Protein AF-A0ABD3QYG7-F1 (afdb_monomer_lite)

Organism: NCBI:txid382360

Sequence (140 aa):
MLRSAILITDDLGNFGFTELGLKIIAGDFETPEDMRDSTARLLAAIGKVGNGHMDDNVDVEMSPANYTSTWGSATERMSSSMSSIHFGHHITLSKSKGLSKSMAMKLNLHTKWGSPPERWLNVLMVMLEKKLGVALIPKL
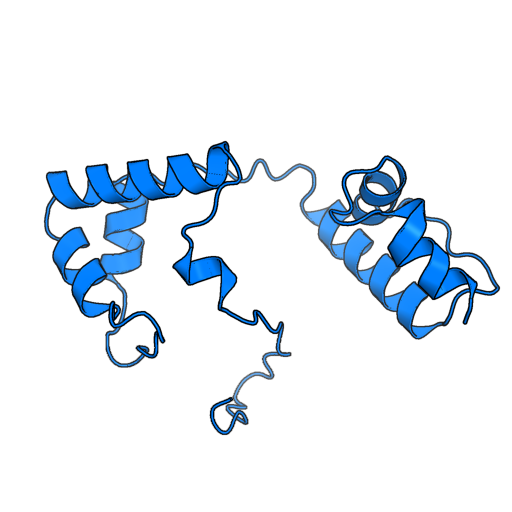
pLDDT: mean 78.7, std 14.11, range [46.66, 96.31]

Foldseek 3Di:
DVVLVCCQPPVCHDPNPHPQSVCLLCQNDDDDPPDDPVSVVVSNVNNVVSNVCVPPPPPQQQDLVNLLVVLCPDDQVPDDAPPPDGSVVSNVLSVDSVSSRVVSVVSCVCVVVVPDDPSVVPDDDDDDDDDPPDPPDPDD

Structure (mmCIF, N/CA/C/O backbone):
data_AF-A0ABD3QYG7-F1
#
_entry.id   AF-A0ABD3QYG7-F1
#
loop_
_atom_site.group_PDB
_atom_site.id
_atom_site.type_symbol
_atom_site.label_atom_id
_atom_site.label_alt_id
_atom_site.label_comp_id
_atom_site.label_asym_id
_atom_site.label_entity_id
_atom_site.label_seq_id
_atom_site.pdbx_PDB_ins_code
_atom_site.Cartn_x
_atom_site.Cartn_y
_atom_site.Cartn_z
_atom_site.occupancy
_atom_site.B_iso_or_equiv
_atom_site.auth_seq_id
_atom_site.auth_comp_id
_atom_site.auth_asym_id
_atom_site.auth_atom_id
_atom_site.pdbx_PDB_model_num
ATOM 1 N N . MET A 1 1 ? 23.999 4.324 -18.949 1.00 54.19 1 MET A N 1
ATOM 2 C CA . MET A 1 1 ? 23.743 5.132 -17.725 1.00 54.19 1 MET A CA 1
ATOM 3 C C . MET A 1 1 ? 22.661 6.185 -17.968 1.00 54.19 1 MET A C 1
ATOM 5 O O . MET A 1 1 ? 21.726 6.231 -17.185 1.00 54.19 1 MET A O 1
ATOM 9 N N . LEU A 1 2 ? 22.733 6.952 -19.067 1.00 62.47 2 LEU A N 1
ATOM 10 C CA . LEU A 1 2 ? 21.712 7.937 -19.468 1.00 62.47 2 LEU A CA 1
ATOM 11 C C . LEU A 1 2 ? 20.295 7.353 -19.617 1.00 62.47 2 LEU A C 1
ATOM 13 O O . LEU A 1 2 ? 19.364 7.910 -19.053 1.00 62.47 2 LEU A O 1
ATOM 17 N N . ARG A 1 3 ? 20.128 6.194 -20.273 1.00 68.88 3 ARG A N 1
ATOM 18 C CA . ARG A 1 3 ? 18.798 5.581 -20.455 1.00 68.88 3 ARG A CA 1
ATOM 19 C C . ARG A 1 3 ? 18.073 5.209 -19.164 1.00 68.88 3 ARG A C 1
ATOM 21 O O . ARG A 1 3 ? 16.869 5.390 -19.081 1.00 68.88 3 ARG A O 1
ATOM 28 N N . SER A 1 4 ? 18.786 4.707 -18.155 1.00 67.25 4 SER A N 1
ATOM 29 C CA . SER A 1 4 ? 18.177 4.392 -16.855 1.00 67.25 4 SER A CA 1
ATOM 30 C C . SER A 1 4 ? 17.657 5.647 -16.152 1.00 67.25 4 SER A C 1
ATOM 32 O O . SER A 1 4 ? 16.640 5.576 -15.478 1.00 67.25 4 SER A O 1
ATOM 34 N N . ALA A 1 5 ? 18.357 6.777 -16.295 1.00 66.56 5 ALA A N 1
ATOM 35 C CA . ALA A 1 5 ? 17.935 8.043 -15.709 1.00 66.56 5 ALA A CA 1
ATOM 36 C C . ALA A 1 5 ? 16.710 8.607 -16.444 1.00 66.56 5 ALA A C 1
ATOM 38 O O . ALA A 1 5 ? 15.721 8.895 -15.787 1.00 66.56 5 ALA A O 1
ATOM 39 N N . ILE A 1 6 ? 16.749 8.642 -17.782 1.00 72.75 6 ILE A N 1
ATOM 40 C CA . ILE A 1 6 ? 15.650 9.125 -18.639 1.00 72.75 6 ILE A CA 1
ATOM 41 C C . ILE A 1 6 ? 14.373 8.299 -18.430 1.00 72.75 6 ILE A C 1
ATOM 43 O O . ILE A 1 6 ? 13.302 8.865 -18.252 1.00 72.75 6 ILE A O 1
ATOM 47 N N . LEU A 1 7 ? 14.483 6.967 -18.339 1.00 74.44 7 LEU A N 1
ATOM 48 C CA . LEU A 1 7 ? 13.336 6.102 -18.046 1.00 74.44 7 LEU A CA 1
ATOM 49 C C . LEU A 1 7 ? 12.638 6.499 -16.733 1.00 74.44 7 LEU A C 1
ATOM 51 O O . LEU A 1 7 ? 11.413 6.534 -16.654 1.00 74.44 7 LEU A O 1
ATOM 55 N N . ILE A 1 8 ? 13.426 6.758 -15.685 1.00 68.88 8 ILE A N 1
ATOM 56 C CA . ILE A 1 8 ? 12.908 7.040 -14.342 1.00 68.88 8 ILE A CA 1
ATOM 57 C C . ILE A 1 8 ? 12.344 8.460 -14.256 1.00 68.88 8 ILE A C 1
ATOM 59 O O . ILE A 1 8 ? 11.312 8.655 -13.620 1.00 68.88 8 ILE A O 1
ATOM 63 N N . THR A 1 9 ? 13.009 9.447 -14.856 1.00 67.69 9 THR A N 1
ATOM 64 C CA . THR A 1 9 ? 12.610 10.855 -14.726 1.00 67.69 9 THR A CA 1
ATOM 65 C C . THR A 1 9 ? 11.546 11.267 -15.731 1.00 67.69 9 THR A C 1
ATOM 67 O O . THR A 1 9 ? 10.637 12.011 -15.364 1.00 67.69 9 THR A O 1
ATOM 70 N N . ASP A 1 10 ? 11.630 10.766 -16.963 1.00 75.12 10 ASP A N 1
AT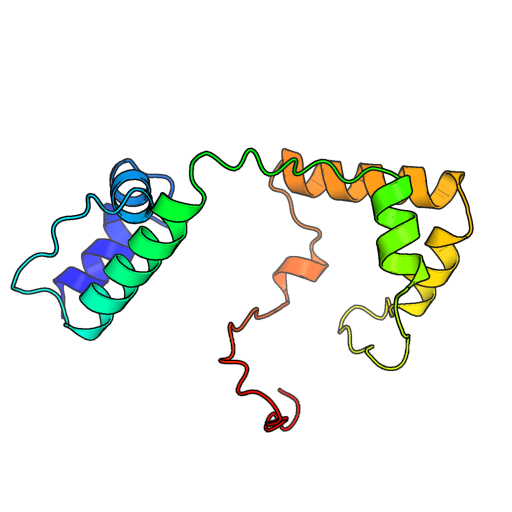OM 71 C CA . ASP A 1 10 ? 10.874 11.310 -18.091 1.00 75.12 10 ASP A CA 1
ATOM 72 C C . ASP A 1 10 ? 9.761 10.347 -18.530 1.00 75.12 10 ASP A C 1
ATOM 74 O O . ASP A 1 10 ? 8.619 10.774 -18.697 1.00 75.12 10 ASP A O 1
ATOM 78 N N . ASP A 1 11 ? 10.048 9.043 -18.638 1.00 80.88 11 ASP A N 1
ATOM 79 C CA . ASP A 1 11 ? 9.088 8.073 -19.195 1.00 80.88 11 ASP A CA 1
ATOM 80 C C . ASP A 1 11 ? 8.098 7.507 -18.153 1.00 80.88 11 ASP A C 1
ATOM 82 O O . ASP A 1 11 ? 6.918 7.275 -18.439 1.00 80.88 11 ASP A O 1
ATOM 86 N N . LEU A 1 12 ? 8.558 7.262 -16.922 1.00 83.81 12 LEU A N 1
ATOM 87 C CA . LEU A 1 12 ? 7.702 6.851 -15.799 1.00 83.81 12 LEU A CA 1
ATOM 88 C C . LEU A 1 12 ? 7.031 8.047 -15.112 1.00 83.81 12 LEU A C 1
ATOM 90 O O . LEU A 1 12 ? 5.950 7.913 -14.531 1.00 83.81 12 LEU A O 1
ATOM 94 N N . GLY A 1 13 ? 7.673 9.213 -15.163 1.00 78.00 13 GLY A N 1
ATOM 95 C CA . GLY A 1 13 ? 7.279 10.381 -14.389 1.00 78.00 13 GLY A CA 1
ATOM 96 C C . GLY A 1 13 ? 7.311 10.138 -12.874 1.00 78.00 13 GLY A C 1
ATOM 97 O O . GLY A 1 13 ? 7.705 9.087 -12.371 1.00 78.00 13 GLY A O 1
ATOM 98 N N . ASN A 1 14 ? 6.853 11.131 -12.113 1.00 72.06 14 ASN A N 1
ATOM 99 C CA . ASN A 1 14 ? 7.061 11.171 -10.661 1.00 72.06 14 ASN A CA 1
ATOM 100 C C . ASN A 1 14 ? 6.310 10.076 -9.872 1.00 72.06 14 ASN A C 1
ATOM 102 O O . ASN A 1 14 ? 6.700 9.743 -8.756 1.00 72.06 14 ASN A O 1
ATOM 106 N N . PHE A 1 15 ? 5.223 9.536 -10.433 1.00 74.25 15 PHE A N 1
ATOM 107 C CA . PHE A 1 15 ? 4.365 8.544 -9.771 1.00 74.25 15 PHE A CA 1
ATOM 108 C C . PHE A 1 15 ? 4.300 7.194 -10.497 1.00 74.25 15 PHE A C 1
ATOM 110 O O . PHE A 1 15 ? 3.666 6.274 -9.988 1.00 74.25 15 PHE A O 1
ATOM 117 N N . GLY A 1 16 ? 4.911 7.053 -11.680 1.00 80.25 16 GLY A N 1
ATOM 118 C CA . GLY A 1 16 ? 4.865 5.802 -12.447 1.00 80.25 16 GLY A CA 1
ATOM 119 C C . GLY A 1 16 ? 3.495 5.454 -13.047 1.00 80.25 16 GLY A C 1
ATOM 120 O O . GLY A 1 16 ? 3.347 4.374 -13.613 1.00 80.25 16 GLY A O 1
ATOM 121 N N . PHE A 1 17 ? 2.490 6.334 -12.943 1.00 82.56 17 PHE A N 1
ATOM 122 C CA . PHE A 1 17 ? 1.151 6.137 -13.516 1.00 82.56 17 PHE A CA 1
ATOM 123 C C . PHE A 1 17 ? 1.125 6.451 -15.019 1.00 82.56 17 PHE A C 1
ATOM 125 O O . PHE A 1 17 ? 0.442 7.368 -15.470 1.00 82.56 17 PHE A O 1
ATOM 132 N N . THR A 1 18 ? 1.900 5.697 -15.794 1.00 88.50 18 THR A N 1
ATOM 133 C CA . THR A 1 18 ? 1.986 5.816 -17.254 1.00 88.50 18 THR A CA 1
ATOM 134 C C . THR A 1 18 ? 1.690 4.473 -17.915 1.00 88.50 18 THR A C 1
ATOM 136 O O . THR A 1 18 ? 1.740 3.425 -17.267 1.00 88.50 18 THR A O 1
ATOM 139 N N . GLU A 1 19 ? 1.409 4.474 -19.222 1.00 88.88 19 GLU A N 1
ATOM 140 C CA . GLU A 1 19 ? 1.282 3.225 -19.993 1.00 88.88 19 GLU A CA 1
ATOM 141 C C . GLU A 1 19 ? 2.524 2.340 -19.842 1.00 88.88 19 GLU A C 1
ATOM 143 O O . GLU A 1 19 ? 2.428 1.115 -19.787 1.00 88.88 19 GLU A O 1
ATOM 148 N N . LEU A 1 20 ? 3.697 2.964 -19.723 1.00 89.69 20 LEU A N 1
ATOM 149 C CA . LEU A 1 20 ? 4.944 2.260 -19.490 1.00 89.69 20 LEU A CA 1
ATOM 150 C C . LEU A 1 20 ? 4.986 1.592 -18.114 1.00 89.69 20 LEU A C 1
ATOM 152 O O . LEU A 1 20 ? 5.383 0.433 -18.013 1.00 89.69 20 LEU A O 1
ATOM 156 N N . GLY A 1 21 ? 4.542 2.297 -17.070 1.00 89.75 21 GLY A N 1
ATOM 157 C CA . GLY A 1 21 ? 4.407 1.733 -15.728 1.00 89.75 21 GLY A CA 1
ATOM 158 C C . GLY A 1 21 ? 3.481 0.518 -15.706 1.00 89.75 21 GLY A C 1
ATOM 159 O O . GLY A 1 21 ? 3.836 -0.510 -15.132 1.00 89.75 21 GLY A O 1
ATOM 160 N N . LEU A 1 22 ? 2.346 0.585 -16.410 1.00 88.38 22 LEU A N 1
ATOM 161 C CA . LEU A 1 22 ? 1.428 -0.550 -16.545 1.00 88.38 22 LEU A CA 1
ATOM 162 C C . LEU A 1 22 ? 2.089 -1.748 -17.241 1.00 88.38 22 LEU A C 1
ATOM 164 O O . LEU A 1 22 ? 1.987 -2.863 -16.735 1.00 88.38 22 LEU A O 1
ATOM 168 N N . LYS A 1 23 ? 2.835 -1.526 -18.334 1.00 91.19 23 LYS A N 1
ATOM 169 C CA . LYS A 1 23 ? 3.601 -2.589 -19.013 1.00 91.19 23 LYS A CA 1
ATOM 170 C C . LYS A 1 23 ? 4.653 -3.222 -18.107 1.00 91.19 23 LYS A C 1
ATOM 172 O O . LYS A 1 23 ? 4.821 -4.437 -18.120 1.00 91.19 23 LYS A O 1
ATOM 177 N N . ILE A 1 24 ? 5.350 -2.417 -17.303 1.00 91.62 24 ILE A N 1
ATOM 178 C CA . ILE A 1 24 ? 6.341 -2.923 -16.346 1.00 91.62 24 ILE A CA 1
ATOM 179 C C . ILE A 1 24 ? 5.672 -3.831 -15.314 1.00 91.62 24 ILE A C 1
ATOM 181 O O . ILE A 1 24 ? 6.173 -4.927 -15.082 1.00 91.62 24 ILE A O 1
ATOM 185 N N . ILE A 1 25 ? 4.547 -3.418 -14.719 1.00 89.81 25 ILE A N 1
ATOM 186 C CA . ILE A 1 25 ? 3.849 -4.228 -13.705 1.00 89.81 25 ILE A CA 1
ATOM 187 C C . ILE A 1 25 ? 3.245 -5.495 -14.333 1.00 89.81 25 ILE A C 1
ATOM 189 O O . ILE A 1 25 ? 3.271 -6.546 -13.699 1.00 89.81 25 ILE A O 1
ATOM 193 N N . ALA A 1 26 ? 2.759 -5.425 -15.577 1.00 89.06 26 ALA A N 1
ATOM 194 C CA . ALA A 1 26 ? 2.260 -6.589 -16.317 1.00 89.06 26 ALA A CA 1
ATOM 195 C C . ALA A 1 26 ? 3.375 -7.588 -16.690 1.00 89.06 26 ALA A C 1
ATOM 197 O O . ALA A 1 26 ? 3.103 -8.752 -16.967 1.00 89.06 26 ALA A O 1
ATOM 198 N N . GLY A 1 27 ? 4.641 -7.155 -16.654 1.00 90.12 27 GLY A N 1
ATOM 199 C CA . GLY A 1 27 ? 5.786 -7.962 -17.077 1.00 90.12 27 GLY A CA 1
ATOM 200 C C . GLY A 1 27 ? 6.066 -7.914 -18.582 1.00 90.12 27 GLY A C 1
ATOM 201 O O . GLY A 1 27 ? 6.939 -8.639 -19.048 1.00 90.12 27 GLY A O 1
ATOM 202 N N . ASP A 1 28 ? 5.399 -7.021 -19.315 1.00 91.38 28 ASP A N 1
ATOM 203 C CA . ASP A 1 28 ? 5.500 -6.858 -20.774 1.00 91.38 28 ASP A CA 1
ATOM 204 C C . ASP A 1 28 ? 6.531 -5.793 -21.190 1.00 91.38 28 ASP A C 1
ATOM 206 O O . ASP A 1 28 ? 6.570 -5.338 -22.336 1.00 91.38 28 ASP A O 1
ATOM 210 N N . PHE A 1 29 ? 7.353 -5.320 -20.252 1.00 89.62 29 PHE A N 1
ATOM 211 C CA . PHE A 1 29 ? 8.372 -4.318 -20.543 1.00 89.62 29 PHE A CA 1
ATOM 212 C C . PHE A 1 29 ? 9.610 -4.942 -21.196 1.00 89.62 29 PHE A C 1
ATOM 214 O O . PHE A 1 29 ? 10.381 -5.665 -20.559 1.00 89.62 29 PHE A O 1
ATOM 221 N N . GLU A 1 30 ? 9.848 -4.588 -22.456 1.00 88.06 30 GLU A N 1
ATOM 222 C CA . GLU A 1 30 ? 11.063 -4.960 -23.173 1.00 88.06 30 GLU A CA 1
ATOM 223 C C . GLU A 1 30 ? 12.240 -4.094 -22.717 1.00 88.06 30 GLU A C 1
ATOM 225 O O . GLU A 1 30 ? 12.277 -2.880 -22.924 1.00 88.06 30 GLU A O 1
ATOM 230 N N . THR A 1 31 ? 13.222 -4.732 -22.082 1.00 83.81 31 THR A N 1
ATOM 231 C CA . THR A 1 31 ? 14.423 -4.049 -21.598 1.00 83.81 31 THR A CA 1
ATOM 232 C C . THR A 1 31 ? 15.355 -3.713 -22.772 1.00 83.81 31 THR A C 1
ATOM 234 O O . THR A 1 31 ? 15.825 -4.634 -23.440 1.00 83.81 31 THR A O 1
ATOM 237 N N . PRO A 1 32 ? 15.700 -2.432 -22.999 1.00 85.44 32 PRO A N 1
ATOM 238 C CA . PRO A 1 32 ? 16.696 -2.039 -23.995 1.00 85.44 32 PRO A CA 1
ATOM 239 C C . PRO A 1 32 ? 18.092 -2.603 -23.687 1.00 85.44 32 PRO A C 1
ATOM 241 O O . PRO A 1 32 ? 18.508 -2.620 -22.528 1.00 85.44 32 PRO A O 1
ATOM 244 N N . GLU A 1 33 ? 18.854 -2.982 -24.717 1.00 82.38 33 GLU A N 1
ATOM 245 C CA . GLU A 1 33 ? 20.207 -3.559 -24.570 1.00 82.38 33 GLU A CA 1
ATOM 246 C C . GLU A 1 33 ? 21.207 -2.631 -23.856 1.00 82.38 33 GLU A C 1
ATOM 248 O O . GLU A 1 33 ? 22.133 -3.090 -23.190 1.00 82.38 33 GLU A O 1
ATOM 253 N N . ASP A 1 34 ? 21.022 -1.314 -23.964 1.00 84.31 34 ASP A N 1
ATOM 254 C CA . ASP A 1 34 ? 21.874 -0.288 -23.354 1.00 84.31 34 ASP A CA 1
ATOM 255 C C . ASP A 1 34 ? 21.449 0.095 -21.920 1.00 84.31 34 ASP A C 1
ATOM 257 O O . ASP A 1 34 ? 22.041 0.988 -21.288 1.00 84.31 34 ASP A O 1
ATOM 261 N N . MET A 1 35 ? 20.430 -0.579 -21.375 1.00 84.62 35 MET A N 1
ATOM 262 C CA . MET A 1 35 ? 20.003 -0.418 -19.992 1.00 84.62 35 MET A CA 1
ATOM 263 C C . MET A 1 35 ? 20.996 -1.073 -19.029 1.00 84.62 35 MET A C 1
ATOM 265 O O . MET A 1 35 ? 21.534 -2.153 -19.259 1.00 84.62 35 MET A O 1
ATOM 269 N N . ARG A 1 36 ? 21.228 -0.428 -17.882 1.00 86.94 36 ARG A N 1
ATOM 270 C CA . ARG A 1 36 ? 22.072 -1.008 -16.835 1.00 86.94 36 ARG A CA 1
ATOM 271 C C . ARG A 1 36 ? 21.443 -2.304 -16.309 1.00 86.94 36 ARG A C 1
ATOM 273 O O . ARG A 1 36 ? 20.287 -2.284 -15.893 1.00 86.94 36 ARG A 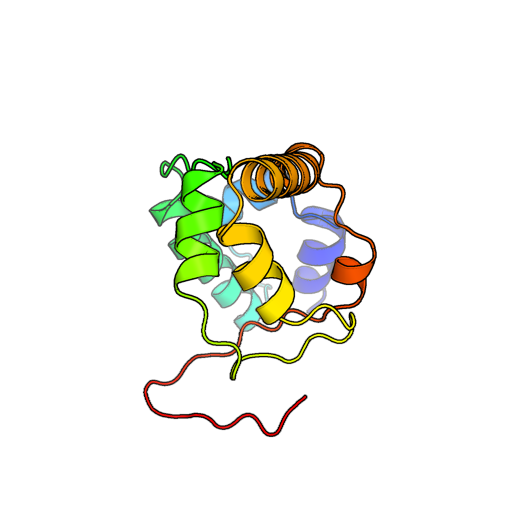O 1
ATOM 280 N N . ASP A 1 37 ? 22.236 -3.371 -16.218 1.00 86.62 37 ASP A N 1
ATOM 281 C CA . ASP A 1 37 ? 21.807 -4.698 -15.735 1.00 86.62 37 ASP A CA 1
ATOM 282 C C . ASP A 1 37 ? 21.053 -4.642 -14.391 1.00 86.62 37 ASP A C 1
ATOM 284 O O . ASP A 1 37 ? 20.003 -5.259 -14.237 1.00 86.62 37 ASP A O 1
ATOM 288 N N . SER A 1 38 ? 21.502 -3.818 -13.439 1.00 84.50 38 SER A N 1
ATOM 289 C CA . SER A 1 38 ? 20.804 -3.645 -12.156 1.00 84.50 38 SER A CA 1
ATOM 290 C C . SER A 1 38 ? 19.390 -3.070 -12.303 1.00 84.50 38 SER A C 1
ATOM 292 O O . SER A 1 38 ? 18.488 -3.461 -11.569 1.00 84.50 38 SER A O 1
ATOM 294 N N . THR A 1 39 ? 19.191 -2.136 -13.238 1.00 86.31 39 THR A N 1
ATOM 295 C CA . THR A 1 39 ? 17.879 -1.538 -13.521 1.00 86.31 39 THR A CA 1
ATOM 296 C C . THR A 1 39 ? 16.990 -2.547 -14.236 1.00 86.31 39 THR A C 1
ATOM 298 O O . THR A 1 39 ? 15.855 -2.741 -13.821 1.00 86.31 39 THR A O 1
ATOM 301 N N . ALA A 1 40 ? 17.528 -3.250 -15.235 1.00 88.25 40 ALA A N 1
ATOM 302 C CA . ALA A 1 40 ? 16.822 -4.314 -15.945 1.00 88.25 40 ALA A CA 1
ATOM 303 C C . ALA A 1 40 ? 16.289 -5.390 -14.984 1.00 88.25 40 ALA A C 1
ATOM 305 O O . ALA A 1 40 ? 15.104 -5.718 -14.996 1.00 88.25 40 ALA A O 1
ATOM 306 N N . ARG A 1 41 ? 17.146 -5.881 -14.078 1.00 88.75 41 ARG A N 1
ATOM 307 C CA . ARG A 1 41 ? 16.765 -6.870 -13.057 1.00 88.75 41 ARG A CA 1
ATOM 308 C C . ARG A 1 41 ? 15.679 -6.359 -12.118 1.00 88.75 41 ARG A C 1
ATOM 310 O O . ARG A 1 41 ? 14.788 -7.125 -11.761 1.00 88.75 41 ARG A O 1
ATOM 317 N N . LEU A 1 42 ? 15.749 -5.088 -11.718 1.00 88.88 42 LEU A N 1
ATOM 318 C CA . LEU A 1 42 ? 14.732 -4.473 -10.868 1.00 88.88 42 LEU A CA 1
ATOM 319 C C . LEU A 1 42 ? 13.372 -4.422 -11.578 1.00 88.88 42 LEU A C 1
ATOM 321 O O . LEU A 1 42 ? 12.380 -4.848 -10.997 1.00 88.88 42 LEU A O 1
ATOM 325 N N . LEU A 1 43 ? 13.329 -3.957 -12.829 1.00 90.19 43 LEU A N 1
ATOM 326 C CA . LEU A 1 43 ? 12.088 -3.867 -13.609 1.00 90.19 43 LEU A CA 1
ATOM 327 C C . LEU A 1 43 ? 11.475 -5.251 -13.860 1.00 90.19 43 LEU A C 1
ATOM 329 O O . LEU A 1 43 ? 10.277 -5.434 -13.662 1.00 90.19 43 LEU A O 1
ATOM 333 N N . ALA A 1 44 ? 12.300 -6.248 -14.189 1.00 89.69 44 ALA A N 1
ATOM 334 C CA . ALA A 1 44 ? 11.847 -7.629 -14.343 1.00 89.69 44 ALA A CA 1
ATOM 335 C C . ALA A 1 44 ? 11.298 -8.217 -13.029 1.00 89.69 44 ALA A C 1
ATOM 337 O O . ALA A 1 44 ? 10.302 -8.940 -13.035 1.00 89.69 44 ALA A O 1
ATOM 338 N N . ALA A 1 45 ? 11.917 -7.900 -11.886 1.00 88.31 45 ALA A N 1
ATOM 339 C CA . ALA A 1 45 ? 11.417 -8.320 -10.579 1.00 88.31 45 ALA A CA 1
ATOM 340 C C . ALA A 1 45 ? 10.070 -7.663 -10.239 1.00 88.31 45 ALA A C 1
ATOM 342 O O . ALA A 1 45 ? 9.185 -8.348 -9.728 1.00 88.31 45 ALA A O 1
ATOM 343 N N . ILE A 1 46 ? 9.899 -6.374 -10.561 1.00 89.88 46 ILE A N 1
ATOM 344 C CA . ILE A 1 46 ? 8.618 -5.667 -10.413 1.00 89.88 46 ILE A CA 1
ATOM 345 C C . ILE A 1 46 ? 7.541 -6.364 -11.248 1.00 89.88 46 ILE A C 1
ATOM 347 O O . ILE A 1 46 ? 6.503 -6.713 -10.695 1.00 89.88 46 ILE A O 1
ATOM 351 N N . GLY A 1 47 ? 7.805 -6.642 -12.528 1.00 90.94 47 GLY A N 1
ATOM 352 C CA . GLY A 1 47 ? 6.849 -7.331 -13.401 1.00 90.94 47 GLY A CA 1
ATOM 353 C C . GLY A 1 47 ? 6.508 -8.746 -12.940 1.00 90.94 47 GLY A C 1
ATOM 354 O O . GLY A 1 47 ? 5.349 -9.146 -12.959 1.00 90.94 47 GLY A O 1
ATOM 355 N N . LYS A 1 48 ? 7.490 -9.496 -12.424 1.00 88.12 48 LYS A N 1
ATOM 356 C CA . LYS A 1 48 ? 7.253 -10.834 -11.862 1.00 88.12 48 LYS A CA 1
ATOM 357 C C . LYS A 1 48 ? 6.295 -10.808 -10.667 1.00 88.12 48 LYS A C 1
ATOM 359 O O . LYS A 1 48 ? 5.482 -11.717 -10.531 1.00 88.12 48 LYS A O 1
ATOM 364 N N . VAL A 1 49 ? 6.418 -9.811 -9.788 1.00 84.94 49 VAL A N 1
ATOM 365 C CA . VAL A 1 49 ? 5.514 -9.648 -8.637 1.00 84.94 49 VAL A CA 1
ATOM 366 C C . VAL A 1 49 ? 4.160 -9.113 -9.100 1.00 84.94 49 VAL A C 1
ATOM 368 O O . VAL A 1 49 ? 3.133 -9.651 -8.708 1.00 84.94 49 VAL A O 1
ATOM 371 N N . GLY A 1 50 ? 4.156 -8.091 -9.957 1.00 83.44 50 GLY A N 1
ATOM 372 C CA . GLY A 1 50 ? 2.947 -7.441 -10.456 1.00 83.44 50 GLY A CA 1
ATOM 373 C C . GLY A 1 50 ? 2.013 -8.394 -11.195 1.00 83.44 50 GLY A C 1
ATOM 374 O O . GLY A 1 50 ? 0.845 -8.499 -10.834 1.00 83.44 50 GLY A O 1
ATOM 375 N N . ASN A 1 51 ? 2.535 -9.162 -12.152 1.00 80.44 51 ASN A N 1
ATOM 376 C CA . ASN A 1 51 ? 1.755 -10.133 -12.923 1.00 80.44 51 ASN A CA 1
ATOM 377 C C . ASN A 1 51 ? 1.126 -11.232 -12.040 1.00 80.44 51 ASN A C 1
ATOM 379 O O . ASN A 1 51 ? 0.058 -11.748 -12.344 1.00 80.44 51 ASN A O 1
ATOM 383 N N . GLY A 1 52 ? 1.748 -11.565 -10.902 1.00 71.69 52 GLY A N 1
ATOM 384 C CA . GLY A 1 52 ? 1.199 -12.533 -9.946 1.00 71.69 52 GLY A CA 1
ATOM 385 C C . GLY A 1 52 ? 0.027 -12.017 -9.103 1.00 71.69 52 GLY A C 1
ATOM 386 O O . GLY A 1 52 ? -0.636 -12.825 -8.463 1.00 71.69 52 GLY A O 1
ATOM 387 N N . HIS A 1 53 ? -0.213 -10.702 -9.093 1.00 69.31 53 HIS A N 1
ATOM 388 C CA . HIS A 1 53 ? -1.169 -10.032 -8.203 1.00 69.31 53 HIS A CA 1
ATOM 389 C C . HIS A 1 53 ? -2.087 -9.031 -8.926 1.00 69.31 53 HIS A C 1
ATOM 391 O O . HIS A 1 53 ? -2.852 -8.324 -8.278 1.00 69.31 53 HIS A O 1
ATOM 397 N N . MET A 1 54 ? -2.024 -8.946 -10.260 1.00 62.00 54 MET A N 1
ATOM 398 C CA . MET A 1 54 ? -2.813 -7.995 -11.058 1.00 62.00 54 MET A CA 1
ATOM 399 C C . MET A 1 54 ? -4.330 -8.222 -10.956 1.00 62.00 54 MET A C 1
ATOM 401 O O . MET A 1 54 ? -5.084 -7.254 -10.991 1.00 62.00 54 MET A O 1
ATOM 405 N N . ASP A 1 55 ? -4.764 -9.473 -10.776 1.00 60.75 55 ASP A N 1
ATOM 406 C CA . ASP A 1 55 ? -6.178 -9.848 -10.604 1.00 60.75 55 ASP A CA 1
ATOM 407 C C . ASP A 1 55 ? -6.623 -9.920 -9.135 1.00 60.75 55 ASP A C 1
ATOM 409 O O . ASP A 1 55 ? -7.816 -10.087 -8.846 1.00 60.75 55 ASP A O 1
ATOM 413 N N . ASP A 1 56 ? -5.693 -9.769 -8.188 1.00 62.59 56 ASP A N 1
ATOM 414 C CA . ASP A 1 56 ? -6.047 -9.676 -6.782 1.00 62.59 56 ASP A CA 1
ATOM 415 C C . ASP A 1 56 ? -6.702 -8.309 -6.580 1.00 62.59 56 ASP A C 1
ATOM 417 O O . ASP A 1 56 ? -6.034 -7.293 -6.385 1.00 62.59 56 ASP A O 1
ATOM 421 N N . ASN A 1 57 ? -8.035 -8.269 -6.633 1.00 56.66 57 ASN A N 1
ATOM 422 C CA . ASN A 1 57 ? -8.806 -7.145 -6.118 1.00 56.66 57 ASN A CA 1
ATOM 423 C C . ASN A 1 57 ? -8.503 -7.028 -4.620 1.00 56.66 57 ASN A C 1
ATOM 425 O O . ASN A 1 57 ? -9.203 -7.589 -3.775 1.00 56.66 57 ASN A O 1
ATOM 429 N N . VAL A 1 58 ? -7.418 -6.332 -4.288 1.00 63.66 58 VAL A N 1
ATOM 430 C CA . VAL A 1 58 ? -7.093 -5.984 -2.916 1.00 63.66 58 VAL A CA 1
ATOM 431 C C . VAL A 1 58 ? -8.154 -4.987 -2.495 1.00 63.66 58 VAL A C 1
ATOM 433 O O . VAL A 1 58 ? -8.134 -3.829 -2.909 1.00 63.66 58 VAL A O 1
ATOM 436 N N . ASP A 1 59 ? -9.108 -5.450 -1.693 1.00 63.28 59 ASP A N 1
ATOM 437 C CA . ASP A 1 59 ? -10.048 -4.552 -1.044 1.00 63.28 59 ASP A CA 1
ATOM 438 C C . ASP A 1 59 ? -9.257 -3.638 -0.105 1.00 63.28 59 ASP A C 1
ATOM 440 O O . ASP A 1 59 ? -8.770 -4.042 0.954 1.00 63.28 59 ASP A O 1
ATOM 444 N N . VAL A 1 60 ? -9.073 -2.396 -0.546 1.00 71.56 60 VAL A N 1
ATOM 445 C CA . VAL A 1 60 ? -8.321 -1.382 0.192 1.00 71.56 60 VAL A CA 1
ATOM 446 C C . VAL A 1 60 ? -9.200 -0.718 1.264 1.00 71.56 60 VAL A C 1
ATOM 448 O O . VAL A 1 60 ? -8.766 0.224 1.933 1.00 71.56 60 VAL A O 1
ATOM 451 N N . GLU A 1 61 ? -10.444 -1.177 1.455 1.00 88.25 61 GLU A N 1
ATOM 452 C CA . GLU A 1 61 ? -11.334 -0.630 2.468 1.00 88.25 61 GLU A CA 1
ATOM 453 C C . GLU A 1 61 ? -11.048 -1.201 3.866 1.00 88.25 61 GLU A C 1
ATOM 455 O O . GLU A 1 61 ? -11.307 -2.352 4.221 1.00 88.25 61 GLU A O 1
ATOM 460 N N . MET A 1 62 ? -10.551 -0.330 4.738 1.00 90.31 62 MET A N 1
ATOM 461 C CA . MET A 1 62 ? -10.427 -0.599 6.160 1.00 90.31 62 MET A CA 1
ATOM 462 C C . MET A 1 62 ? -11.818 -0.623 6.799 1.00 90.31 62 MET A C 1
ATOM 464 O O . MET A 1 62 ? -12.440 0.422 7.008 1.00 90.31 62 MET A O 1
ATOM 468 N N . SER A 1 63 ? -12.300 -1.807 7.173 1.00 93.75 63 SER A N 1
ATOM 469 C CA . SER A 1 63 ? -13.494 -1.930 8.008 1.00 93.75 63 SER A CA 1
ATOM 470 C C . SER A 1 63 ? -13.173 -1.641 9.488 1.00 93.75 63 SER A C 1
ATOM 472 O O . SER A 1 63 ? -12.029 -1.804 9.930 1.00 93.75 63 SER A O 1
ATOM 474 N N . PRO A 1 64 ? -14.166 -1.264 10.317 1.00 94.00 64 PRO A N 1
ATOM 475 C CA . PRO A 1 64 ? -13.962 -1.143 11.761 1.00 94.00 64 PRO A CA 1
ATOM 476 C C . PRO A 1 64 ? -13.493 -2.458 12.402 1.00 94.00 64 PRO A C 1
ATOM 478 O O . PRO A 1 64 ? -12.696 -2.427 13.334 1.00 94.00 64 PRO A O 1
ATOM 481 N N . ALA A 1 65 ? -13.950 -3.606 11.887 1.00 93.75 65 ALA A N 1
ATOM 482 C CA . ALA A 1 65 ? -13.522 -4.921 12.358 1.00 93.75 65 ALA A CA 1
ATOM 483 C C . ALA A 1 65 ? -12.048 -5.189 12.015 1.00 93.75 65 ALA A C 1
ATOM 485 O O . ALA A 1 65 ? -11.303 -5.648 12.880 1.00 93.75 65 ALA A O 1
ATOM 486 N N . ASN A 1 66 ? -11.607 -4.817 10.806 1.00 90.81 66 ASN A N 1
ATOM 487 C CA . ASN A 1 66 ? -10.205 -4.909 10.390 1.00 90.81 66 ASN A CA 1
ATOM 488 C C . ASN A 1 66 ? -9.327 -4.039 11.292 1.00 90.81 66 ASN A C 1
ATOM 490 O O . ASN A 1 66 ? -8.297 -4.502 11.784 1.00 90.81 66 ASN A O 1
ATOM 494 N N . TYR A 1 67 ? -9.768 -2.810 11.581 1.00 93.19 67 TYR A N 1
ATOM 495 C CA . TYR A 1 67 ? -9.068 -1.915 12.498 1.00 93.19 67 TYR A CA 1
ATOM 496 C C . TYR A 1 67 ? -8.956 -2.525 13.902 1.00 93.19 67 TYR A C 1
ATOM 498 O O . TYR A 1 67 ? -7.862 -2.577 14.467 1.00 93.19 67 TYR A O 1
ATOM 506 N N . THR A 1 68 ? -10.068 -3.017 14.460 1.00 95.00 68 THR A N 1
ATOM 507 C CA . THR A 1 68 ? -10.082 -3.620 15.797 1.00 95.00 68 THR A CA 1
ATOM 508 C C . THR A 1 68 ? -9.213 -4.869 15.869 1.00 95.00 68 THR A C 1
ATOM 510 O O . THR A 1 68 ? -8.439 -4.996 16.810 1.00 95.00 68 THR A O 1
ATOM 513 N N . SER A 1 69 ? -9.299 -5.763 14.882 1.00 93.06 69 SER A N 1
ATOM 514 C CA . SER A 1 69 ? -8.487 -6.980 14.830 1.00 93.06 69 SER A CA 1
ATOM 515 C C . SER A 1 69 ? -6.999 -6.645 14.760 1.00 93.06 69 SER A C 1
ATOM 517 O O . SER A 1 69 ? -6.219 -7.131 15.572 1.00 93.06 69 SER A O 1
ATOM 519 N N . THR A 1 70 ? -6.616 -5.755 13.841 1.00 89.00 70 THR A N 1
ATOM 520 C CA . THR A 1 70 ? -5.214 -5.383 13.597 1.00 89.00 70 THR A CA 1
ATOM 521 C C . THR A 1 70 ? -4.573 -4.744 14.824 1.00 89.00 70 THR A C 1
ATOM 523 O O . THR A 1 70 ? -3.503 -5.154 15.272 1.00 89.00 70 THR A O 1
ATOM 526 N N . TRP A 1 71 ? -5.232 -3.732 15.393 1.00 91.50 71 TRP A N 1
ATOM 527 C CA . TRP A 1 71 ? -4.685 -2.992 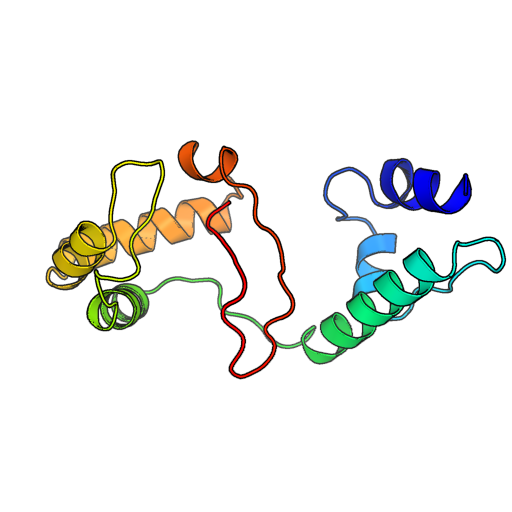16.528 1.00 91.50 71 TRP A CA 1
ATOM 528 C C . TRP A 1 71 ? -4.960 -3.663 17.871 1.00 91.50 71 TRP A C 1
ATOM 530 O O . TRP A 1 71 ? -4.258 -3.384 18.832 1.00 91.50 71 TRP A O 1
ATOM 540 N N . GLY A 1 72 ? -5.946 -4.556 17.964 1.00 88.50 72 GLY A N 1
ATOM 541 C CA . GLY A 1 72 ? -6.197 -5.371 19.152 1.00 88.50 72 GLY A CA 1
ATOM 542 C C . GLY A 1 72 ? -5.118 -6.429 19.391 1.00 88.50 72 GLY A C 1
ATOM 543 O O . GLY A 1 72 ? -4.817 -6.728 20.542 1.00 88.50 72 GLY A O 1
ATOM 544 N N . SER A 1 73 ? -4.497 -6.950 18.327 1.00 87.38 73 SER A N 1
ATOM 545 C CA . SER A 1 73 ? -3.389 -7.912 18.416 1.00 87.38 73 SER A CA 1
ATOM 546 C C . SER A 1 73 ? -1.997 -7.269 18.465 1.00 87.38 73 SER A C 1
ATOM 548 O O . SER A 1 73 ? -0.995 -7.981 18.496 1.00 87.38 73 SER A O 1
ATOM 550 N N . ALA A 1 74 ? -1.899 -5.938 18.416 1.00 85.12 74 ALA A N 1
ATOM 551 C CA . ALA A 1 74 ? -0.616 -5.247 18.349 1.00 85.12 74 ALA A CA 1
ATOM 552 C C . ALA A 1 74 ? 0.109 -5.243 19.708 1.00 85.12 74 ALA A C 1
ATOM 554 O O . ALA A 1 74 ? -0.479 -4.943 20.746 1.00 85.12 74 ALA A O 1
ATOM 555 N N . THR A 1 75 ? 1.420 -5.504 19.697 1.00 78.94 75 THR A N 1
ATOM 556 C CA . THR A 1 75 ? 2.268 -5.453 20.899 1.00 78.94 75 THR A CA 1
ATOM 557 C C . THR A 1 75 ? 2.951 -4.092 21.018 1.00 78.94 75 THR A C 1
ATOM 559 O O . THR A 1 75 ? 3.734 -3.703 20.152 1.00 78.94 75 THR A O 1
ATOM 562 N N . GLU A 1 76 ? 2.721 -3.383 22.124 1.00 73.12 76 GLU A N 1
ATOM 563 C CA . GLU A 1 76 ? 3.226 -2.016 22.339 1.00 73.12 76 GLU A CA 1
ATOM 564 C C . GLU A 1 76 ? 4.761 -1.900 22.333 1.00 73.12 76 GLU A C 1
ATOM 566 O O . GLU A 1 76 ? 5.304 -0.879 21.909 1.00 73.12 76 GLU A O 1
ATOM 571 N N . ARG A 1 77 ? 5.476 -2.971 22.707 1.00 67.81 77 ARG A N 1
ATOM 572 C CA . ARG A 1 77 ? 6.951 -3.034 22.675 1.00 67.81 77 ARG A CA 1
ATOM 573 C C . ARG A 1 77 ? 7.544 -2.722 21.289 1.00 67.81 77 ARG A C 1
ATOM 575 O O . ARG A 1 77 ? 8.709 -2.349 21.209 1.00 67.81 77 ARG A O 1
ATOM 582 N N . MET A 1 78 ? 6.761 -2.840 20.214 1.00 57.22 78 MET A N 1
ATOM 583 C CA . MET A 1 78 ? 7.166 -2.521 18.837 1.00 57.22 78 MET A CA 1
ATOM 584 C C . MET A 1 78 ? 6.983 -1.037 18.463 1.00 57.22 78 MET A C 1
ATOM 586 O O . MET A 1 78 ? 6.859 -0.703 17.288 1.00 57.22 78 MET A O 1
ATOM 590 N N . SER A 1 79 ? 6.943 -0.131 19.443 1.00 54.09 79 SER A N 1
ATOM 591 C CA . SER A 1 79 ? 6.748 1.296 19.193 1.00 54.09 79 SER A CA 1
ATOM 592 C C . SER A 1 79 ? 8.065 2.049 18.991 1.00 54.09 79 SER A C 1
ATOM 594 O O . SER A 1 79 ? 8.836 2.254 19.928 1.00 54.09 79 S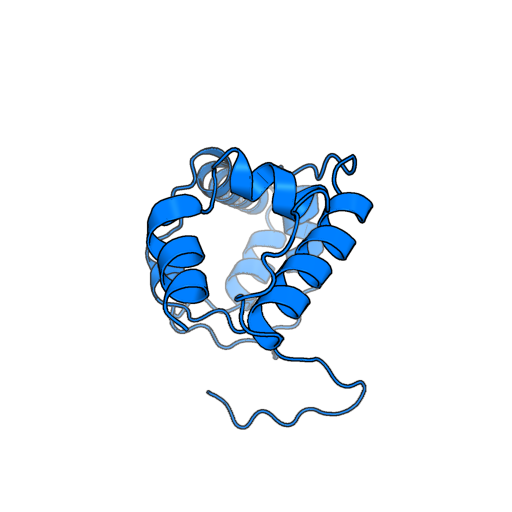ER A O 1
ATOM 596 N N . SER A 1 80 ? 8.242 2.606 17.797 1.00 52.47 80 SER A N 1
ATOM 597 C CA . SER A 1 80 ? 8.930 3.886 17.627 1.00 52.47 80 SER A CA 1
ATOM 598 C C . SER A 1 80 ? 8.252 4.660 16.503 1.00 52.47 80 SER A C 1
ATOM 600 O O . SER A 1 80 ? 8.387 4.312 15.334 1.00 52.47 80 SER A O 1
ATOM 602 N N . SER A 1 81 ? 7.505 5.705 16.856 1.00 59.06 81 SER A N 1
ATOM 603 C CA . SER A 1 81 ? 7.017 6.686 15.891 1.00 59.06 81 SER A CA 1
ATOM 604 C C . SER A 1 81 ? 7.542 8.056 16.285 1.00 59.06 81 SER A C 1
ATOM 606 O O . SER A 1 81 ? 7.362 8.479 17.425 1.00 59.06 81 SER A O 1
ATOM 608 N N . MET A 1 82 ? 8.121 8.770 15.320 1.00 60.03 82 MET A N 1
ATOM 609 C CA . MET A 1 82 ? 8.499 10.183 15.453 1.00 60.03 82 MET A CA 1
ATOM 610 C C . MET A 1 82 ? 7.293 11.074 15.816 1.00 60.03 82 MET A C 1
ATOM 612 O O . MET A 1 82 ? 7.452 12.188 16.294 1.00 60.03 82 MET A O 1
ATOM 616 N N . SER A 1 83 ? 6.065 10.578 15.618 1.00 60.28 83 SER A N 1
ATOM 617 C CA . SER A 1 83 ? 4.832 11.358 15.746 1.00 60.28 83 SER A CA 1
ATOM 618 C C . SER A 1 83 ? 4.246 11.452 17.158 1.00 60.28 83 SER A C 1
ATOM 620 O O . SER A 1 83 ? 3.113 11.902 17.287 1.00 60.28 83 SER A O 1
ATOM 622 N N . SER A 1 84 ? 4.945 11.010 18.215 1.00 67.81 84 SER A N 1
ATOM 623 C CA . SER A 1 84 ? 4.444 10.891 19.612 1.00 67.81 84 SER A CA 1
ATOM 624 C C . SER A 1 84 ? 3.203 9.992 19.812 1.00 67.81 84 SER A C 1
ATOM 626 O O . SER A 1 84 ? 2.862 9.618 20.931 1.00 67.81 84 SER A O 1
ATOM 628 N N . ILE A 1 85 ? 2.568 9.553 18.723 1.00 74.00 85 ILE A N 1
ATOM 629 C CA . ILE A 1 85 ? 1.462 8.602 18.703 1.00 74.00 85 ILE A CA 1
ATOM 630 C C . ILE A 1 85 ? 2.055 7.191 18.636 1.00 74.00 85 ILE A C 1
ATOM 632 O O . ILE A 1 85 ? 2.390 6.687 17.562 1.00 74.00 85 ILE A O 1
ATOM 636 N N . HIS A 1 86 ? 2.207 6.555 19.799 1.00 79.38 86 HIS A N 1
ATOM 637 C CA . HIS A 1 86 ? 2.607 5.147 19.902 1.00 79.38 86 HIS A CA 1
ATOM 638 C C . HIS A 1 86 ? 1.420 4.192 19.706 1.00 79.38 86 HIS A C 1
ATOM 640 O O . HIS A 1 86 ? 0.254 4.585 19.803 1.00 79.38 86 HIS A O 1
ATOM 646 N N . PHE A 1 87 ? 1.724 2.912 19.467 1.00 86.00 87 PHE A N 1
ATOM 647 C CA . PHE A 1 87 ? 0.732 1.856 19.224 1.00 86.00 87 PHE A CA 1
ATOM 648 C C . PHE A 1 87 ? -0.304 1.714 20.348 1.00 86.00 87 PHE A C 1
ATOM 650 O O . PHE A 1 87 ? -1.447 1.368 20.059 1.00 86.00 87 PHE A O 1
ATOM 657 N N . GLY A 1 88 ? 0.039 2.059 21.594 1.00 87.56 88 GLY A N 1
ATOM 658 C CA . GLY A 1 88 ? -0.891 2.068 22.732 1.00 87.56 88 GLY A CA 1
ATOM 659 C C . GLY A 1 88 ? -2.148 2.912 22.494 1.00 87.56 88 GLY A C 1
ATOM 660 O O . GLY A 1 88 ? -3.244 2.510 22.893 1.00 87.56 88 GLY A O 1
ATOM 661 N N . HIS A 1 89 ? -2.039 4.019 21.750 1.00 88.94 89 HIS A N 1
ATOM 662 C CA . HIS A 1 89 ? -3.205 4.805 21.343 1.00 88.94 89 HIS A CA 1
ATOM 663 C C . HIS A 1 89 ? -4.132 3.983 20.453 1.00 88.94 89 HIS A C 1
ATOM 665 O O . HIS A 1 89 ? -5.325 3.881 20.723 1.00 88.94 89 HIS A O 1
ATOM 671 N N . HIS A 1 90 ? -3.590 3.342 19.420 1.00 89.94 90 HIS A N 1
ATOM 672 C CA . HIS A 1 90 ? -4.385 2.542 18.498 1.00 89.94 90 HIS A CA 1
ATOM 673 C C . HIS A 1 90 ? -4.984 1.293 19.167 1.00 89.94 90 HIS A C 1
ATOM 675 O O . HIS A 1 90 ? -6.152 0.991 18.920 1.00 89.94 90 HIS A O 1
ATOM 681 N N . ILE A 1 91 ? -4.242 0.644 20.076 1.00 92.38 91 ILE A N 1
ATOM 682 C CA . ILE A 1 91 ? -4.722 -0.463 20.925 1.00 92.38 91 ILE A CA 1
ATOM 683 C C . ILE A 1 91 ? -5.860 -0.000 21.849 1.00 92.38 91 ILE A C 1
ATOM 685 O O . ILE A 1 91 ? -6.793 -0.745 22.131 1.00 92.38 91 ILE A O 1
ATOM 689 N N . THR A 1 92 ? -5.817 1.234 22.346 1.00 92.81 92 THR A N 1
ATOM 690 C CA . THR A 1 92 ? -6.900 1.772 23.182 1.00 92.81 92 THR A CA 1
ATOM 691 C C . THR A 1 92 ? -8.126 2.114 22.337 1.00 92.81 92 THR A C 1
ATOM 693 O O . THR A 1 92 ? -9.248 1.764 22.702 1.00 92.81 92 THR A O 1
ATOM 696 N N . LEU A 1 93 ? -7.921 2.737 21.172 1.00 93.50 93 LEU A N 1
ATOM 697 C CA . LEU A 1 93 ? -8.991 3.067 20.228 1.00 93.50 93 LEU A CA 1
ATOM 698 C C . LEU A 1 93 ? -9.716 1.810 19.721 1.00 93.50 93 LEU A C 1
ATOM 700 O O . LEU A 1 93 ? -10.937 1.850 19.563 1.00 93.50 93 LEU A O 1
ATOM 704 N N . SER A 1 94 ? -8.997 0.696 19.523 1.00 94.69 94 SER A N 1
ATOM 705 C CA . SER A 1 94 ? -9.564 -0.575 19.043 1.00 94.69 94 SER A CA 1
ATOM 706 C C . SER A 1 94 ? -10.611 -1.172 19.991 1.00 94.69 94 SER A C 1
ATOM 708 O O . SER A 1 94 ? -11.521 -1.869 19.542 1.00 94.69 94 SER A O 1
ATOM 710 N N . LYS A 1 95 ? -10.537 -0.846 21.290 1.00 94.56 95 LYS A N 1
ATOM 711 C CA . LYS A 1 95 ? -11.487 -1.292 22.325 1.00 94.56 95 LYS A CA 1
ATOM 712 C C . LYS A 1 95 ? -12.834 -0.564 22.268 1.00 94.56 95 LYS A C 1
ATOM 714 O O . LYS A 1 95 ? -13.794 -1.011 22.890 1.00 94.56 95 LYS A O 1
ATOM 719 N N . SER A 1 96 ? -12.933 0.547 21.532 1.00 95.69 96 SER A N 1
ATOM 720 C CA . SER A 1 96 ? -14.173 1.309 21.362 1.00 95.69 96 SER A CA 1
ATOM 721 C C . SER A 1 96 ? -14.711 1.169 19.941 1.00 95.69 96 SER A C 1
ATOM 723 O O . SER A 1 96 ? -14.048 1.544 18.973 1.00 95.69 96 SER A O 1
ATOM 725 N N . LYS A 1 97 ? -15.958 0.694 19.811 1.00 93.81 97 LYS A N 1
ATOM 726 C CA . LYS A 1 97 ? -16.636 0.539 18.510 1.00 93.81 97 LYS A CA 1
ATOM 727 C C . LYS A 1 97 ? -16.733 1.865 17.749 1.00 93.81 97 LYS A C 1
ATOM 729 O O . LYS A 1 97 ? -16.461 1.910 16.553 1.00 93.81 97 LYS A O 1
ATOM 734 N N . GLY A 1 98 ? -17.092 2.947 18.445 1.00 96.25 98 GLY A N 1
ATOM 735 C CA . GLY A 1 98 ? -17.229 4.274 17.839 1.00 96.25 98 GLY A CA 1
ATOM 736 C C . GLY A 1 98 ? -15.891 4.827 17.352 1.00 96.25 98 GLY A C 1
ATOM 737 O O . GLY A 1 98 ? -15.788 5.285 16.218 1.00 96.25 98 GLY A O 1
ATOM 738 N N . LEU A 1 99 ? -14.845 4.715 18.174 1.00 95.56 99 LEU A N 1
ATOM 739 C CA . LEU A 1 99 ? -13.515 5.220 17.822 1.00 95.56 99 LEU A CA 1
ATOM 740 C C . LEU A 1 99 ? -12.856 4.387 16.718 1.00 95.56 99 LEU A C 1
ATOM 742 O O . LEU A 1 99 ? -12.255 4.955 15.809 1.00 95.56 99 LEU A O 1
ATOM 746 N N . SER A 1 100 ? -13.036 3.065 16.745 1.00 95.19 100 SER A N 1
ATOM 747 C CA . SER A 1 100 ? -12.580 2.169 15.675 1.00 95.19 100 SER A CA 1
ATOM 748 C C . SER A 1 100 ? -13.246 2.509 14.344 1.00 95.19 100 SER A C 1
ATOM 750 O O . SER A 1 100 ? -12.564 2.605 13.327 1.00 95.19 100 SER A O 1
ATOM 752 N N . LYS A 1 101 ? -14.560 2.785 14.348 1.00 96.31 101 LYS A N 1
ATOM 753 C CA . LYS A 1 101 ? -15.283 3.236 13.150 1.00 96.31 101 LYS A CA 1
ATOM 754 C C . LYS A 1 101 ? -14.735 4.561 12.619 1.00 96.31 101 LYS A C 1
ATOM 756 O O . LYS A 1 101 ? -14.452 4.664 11.428 1.00 96.31 101 LYS A O 1
ATOM 761 N N . SER A 1 102 ? -14.552 5.551 13.490 1.00 95.50 102 SER A N 1
ATOM 762 C CA . SER A 1 102 ? -14.006 6.855 13.101 1.00 95.50 102 SER A CA 1
ATOM 763 C C . SER A 1 102 ? -12.595 6.744 12.523 1.00 95.50 102 SER A C 1
ATOM 765 O O . SER A 1 102 ? -12.278 7.405 11.536 1.00 95.50 102 SER A O 1
ATOM 767 N N . MET A 1 103 ? -11.742 5.901 13.109 1.00 93.44 103 MET A N 1
ATOM 768 C CA . MET A 1 103 ? -10.370 5.739 12.636 1.00 93.44 103 MET A CA 1
ATOM 769 C C . MET A 1 103 ? -10.295 4.954 11.321 1.00 93.44 103 MET A C 1
ATOM 771 O O . MET A 1 103 ? -9.546 5.347 10.430 1.00 93.44 103 MET A O 1
ATOM 775 N N . ALA A 1 104 ? -11.105 3.906 11.164 1.00 93.94 104 ALA A N 1
ATOM 776 C CA . ALA A 1 104 ? -11.245 3.183 9.903 1.00 93.94 104 ALA A CA 1
ATOM 777 C C . ALA A 1 104 ? -11.687 4.123 8.765 1.00 93.94 104 ALA A C 1
ATOM 779 O O . ALA A 1 104 ? -11.062 4.158 7.709 1.00 93.94 104 ALA A O 1
ATOM 780 N N . MET A 1 105 ? -12.683 4.981 9.020 1.00 93.81 105 MET A N 1
ATOM 781 C CA . MET A 1 105 ? -13.137 5.983 8.051 1.00 93.81 105 MET A CA 1
ATOM 782 C C . MET A 1 105 ? -12.042 6.995 7.691 1.00 93.81 105 MET A C 1
ATOM 784 O O . MET A 1 105 ? -11.876 7.316 6.517 1.00 93.81 105 MET A O 1
ATOM 788 N N . LYS A 1 106 ? -11.271 7.479 8.677 1.00 91.44 106 LYS A N 1
ATOM 789 C CA . LYS A 1 106 ? -10.127 8.367 8.418 1.00 91.44 106 LYS A CA 1
ATOM 790 C C . LYS A 1 106 ? -9.082 7.703 7.524 1.00 91.44 106 LYS A C 1
ATOM 792 O O . LYS A 1 106 ? -8.627 8.326 6.573 1.00 91.44 106 LYS A O 1
ATOM 797 N N . LEU A 1 107 ? -8.720 6.450 7.804 1.00 89.75 107 LEU A N 1
ATOM 798 C CA . LEU A 1 107 ? -7.772 5.701 6.974 1.00 89.75 107 LEU A CA 1
ATOM 799 C C . LEU A 1 107 ? -8.291 5.554 5.539 1.00 89.75 107 LEU A C 1
ATOM 801 O O . LEU A 1 107 ? -7.565 5.875 4.606 1.00 89.75 107 LEU A O 1
ATOM 805 N N . ASN A 1 108 ? -9.564 5.189 5.368 1.00 91.75 108 ASN A N 1
ATOM 806 C CA . ASN A 1 108 ? -10.182 5.086 4.045 1.00 91.75 108 ASN A CA 1
ATOM 807 C C . ASN A 1 108 ? -10.194 6.414 3.292 1.00 91.75 108 ASN A C 1
ATOM 809 O O . ASN A 1 108 ? -10.001 6.416 2.082 1.00 91.75 108 ASN A O 1
ATOM 813 N N . LEU A 1 109 ? -10.403 7.540 3.981 1.00 91.19 109 LEU A N 1
ATOM 814 C CA . LEU A 1 109 ? -10.335 8.861 3.359 1.00 91.19 109 LEU A CA 1
ATOM 815 C C . LEU A 1 109 ? -8.936 9.116 2.782 1.00 91.19 109 LEU A C 1
ATOM 817 O O . LEU A 1 109 ? -8.808 9.471 1.616 1.00 91.19 109 LEU A O 1
ATOM 821 N N . HIS A 1 110 ? -7.886 8.887 3.569 1.00 87.44 110 HIS A N 1
ATOM 822 C CA . HIS A 1 110 ? -6.517 9.085 3.097 1.00 87.44 110 HIS A CA 1
ATOM 823 C C . HIS A 1 110 ? -6.183 8.173 1.912 1.00 87.44 110 HIS A C 1
ATOM 825 O O . HIS A 1 110 ? -5.607 8.641 0.932 1.00 87.44 110 HIS A O 1
ATOM 831 N N . THR A 1 111 ? -6.601 6.907 1.965 1.00 83.69 111 THR A N 1
ATOM 832 C CA . THR A 1 111 ? -6.319 5.944 0.898 1.00 83.69 111 THR A CA 1
ATOM 833 C C . THR A 1 111 ? -7.113 6.220 -0.378 1.00 83.69 111 THR A C 1
ATOM 835 O O . THR A 1 111 ? -6.540 6.187 -1.461 1.00 83.69 111 THR A O 1
ATOM 838 N N . LYS A 1 112 ? -8.411 6.544 -0.279 1.00 84.56 112 LYS A N 1
ATOM 839 C CA . LYS A 1 112 ? -9.269 6.802 -1.452 1.00 84.56 112 LYS A CA 1
ATOM 840 C C . LYS A 1 112 ? -8.900 8.096 -2.179 1.00 84.56 112 LYS A C 1
ATOM 842 O O . LYS A 1 112 ? -9.027 8.158 -3.395 1.00 84.56 112 LYS A O 1
ATOM 847 N N . TRP A 1 113 ? -8.450 9.118 -1.452 1.00 84.75 113 TRP A N 1
ATOM 848 C CA . TRP A 1 113 ? -8.125 10.428 -2.031 1.00 84.75 113 TRP A CA 1
ATOM 849 C C . TRP A 1 113 ? -6.630 10.641 -2.284 1.00 84.75 113 TRP A C 1
ATOM 851 O O . TRP A 1 113 ? -6.247 11.706 -2.759 1.00 84.75 113 TRP A O 1
ATOM 861 N N . GLY A 1 114 ? -5.775 9.673 -1.938 1.00 80.69 114 GLY A N 1
ATOM 862 C CA . GLY A 1 114 ? -4.323 9.797 -2.098 1.00 80.69 114 GLY A CA 1
ATOM 863 C C . GLY A 1 114 ? -3.711 10.960 -1.309 1.00 80.69 114 GLY A C 1
ATOM 864 O O . GLY A 1 114 ? -2.661 11.472 -1.682 1.00 80.69 114 GLY A O 1
ATOM 865 N N . SER A 1 115 ? -4.369 11.403 -0.234 1.00 83.69 115 SER A N 1
ATOM 866 C CA . SER A 1 115 ? -3.922 12.522 0.600 1.00 83.69 115 SER A CA 1
ATOM 867 C C . SER A 1 115 ? -3.420 11.972 1.931 1.00 83.69 115 SER A C 1
ATOM 869 O O . SER A 1 115 ? -4.229 11.745 2.836 1.00 83.69 115 SER A O 1
ATOM 871 N N . PRO A 1 116 ? -2.118 11.669 2.066 1.00 81.06 116 PRO A N 1
ATOM 872 C CA . PRO A 1 116 ? -1.591 11.111 3.299 1.00 81.06 116 PRO A CA 1
ATOM 873 C C . PRO A 1 116 ? -1.629 12.162 4.423 1.00 81.06 116 PRO A C 1
ATOM 875 O O . PRO A 1 116 ? -1.452 13.354 4.170 1.00 81.06 116 PRO A O 1
ATOM 878 N N . PRO A 1 117 ? -1.806 11.749 5.691 1.00 80.38 117 PRO A N 1
ATOM 879 C CA . PRO A 1 117 ? -1.521 12.603 6.834 1.00 80.38 117 PRO A CA 1
ATOM 880 C C . PRO A 1 117 ? -0.119 13.201 6.721 1.00 80.38 117 PRO A C 1
ATOM 882 O O . PRO A 1 117 ? 0.830 12.484 6.414 1.00 80.38 117 PRO A O 1
ATOM 885 N N . GLU A 1 118 ? 0.037 14.472 7.078 1.00 81.94 118 GLU A N 1
ATOM 886 C CA . GLU A 1 118 ? 1.322 15.185 7.030 1.00 81.94 118 GLU A CA 1
ATOM 887 C C . GLU A 1 118 ? 2.455 14.417 7.734 1.00 81.94 118 GLU A C 1
ATOM 889 O O . GLU A 1 118 ? 3.578 14.333 7.244 1.00 81.94 118 GLU A O 1
ATOM 894 N N . ARG A 1 119 ? 2.143 13.728 8.840 1.00 75.88 119 ARG A N 1
ATOM 895 C CA . ARG A 1 119 ? 3.110 12.883 9.560 1.00 75.88 119 ARG A CA 1
ATOM 896 C C . ARG A 1 119 ? 3.672 11.711 8.743 1.00 75.88 119 ARG A C 1
ATOM 898 O O . ARG A 1 119 ? 4.738 11.216 9.085 1.00 75.88 119 ARG A O 1
ATOM 905 N N . TRP A 1 120 ? 2.956 11.220 7.730 1.00 76.06 120 TRP A N 1
ATOM 906 C CA . TRP A 1 120 ? 3.420 10.133 6.860 1.00 76.06 120 TRP A CA 1
ATOM 907 C C . TRP A 1 120 ? 4.395 10.629 5.790 1.00 76.06 120 TRP A C 1
ATOM 909 O O . TRP A 1 120 ? 5.168 9.828 5.279 1.00 76.06 120 TRP A O 1
ATOM 919 N N . LEU A 1 121 ? 4.414 11.934 5.500 1.00 75.81 121 LEU A N 1
ATOM 920 C CA . LEU A 1 121 ? 5.353 12.530 4.545 1.00 75.81 121 LEU A CA 1
ATOM 921 C C . LEU A 1 121 ? 6.791 12.573 5.083 1.00 75.81 121 LEU A C 1
ATOM 923 O O . LEU A 1 121 ? 7.741 12.613 4.311 1.00 75.81 121 LEU A O 1
ATOM 927 N N . ASN A 1 122 ? 6.955 12.523 6.408 1.00 70.44 122 ASN A N 1
ATOM 928 C CA . ASN A 1 122 ? 8.248 12.635 7.089 1.00 70.44 122 ASN A CA 1
ATOM 929 C C . ASN A 1 122 ? 8.859 11.270 7.460 1.00 70.44 122 ASN A C 1
ATOM 931 O O . ASN A 1 122 ? 9.634 11.176 8.413 1.00 70.44 122 ASN A O 1
ATOM 935 N N . VAL A 1 123 ? 8.484 10.193 6.761 1.00 63.12 123 VAL A N 1
ATOM 936 C CA . VAL A 1 123 ? 8.975 8.833 7.030 1.00 63.12 123 VAL A CA 1
ATOM 937 C C . VAL A 1 123 ? 9.689 8.286 5.799 1.00 63.12 123 VAL A C 1
ATOM 939 O O . VAL A 1 123 ? 9.111 8.210 4.720 1.00 63.12 123 VAL A O 1
ATOM 942 N N . LEU A 1 124 ? 10.936 7.844 5.972 1.00 62.28 124 LEU A N 1
ATOM 943 C CA . LEU A 1 124 ? 11.648 7.080 4.952 1.00 62.28 124 LEU A CA 1
ATOM 944 C C . LEU A 1 124 ? 11.225 5.607 5.047 1.00 62.28 124 LEU A C 1
ATOM 946 O O . LEU A 1 124 ? 11.611 4.905 5.983 1.00 62.28 124 LEU A O 1
ATOM 950 N N . MET A 1 125 ? 10.426 5.127 4.092 1.00 57.34 125 MET A N 1
ATOM 951 C CA . MET A 1 125 ? 10.175 3.691 3.946 1.00 57.34 125 MET A CA 1
ATOM 952 C C . MET A 1 125 ? 11.329 3.054 3.175 1.00 57.34 125 MET A C 1
ATOM 954 O O . MET A 1 125 ? 11.519 3.328 1.993 1.00 57.34 125 MET A O 1
ATOM 958 N N . VAL A 1 126 ? 12.084 2.182 3.839 1.00 54.97 126 VAL A N 1
ATOM 959 C CA . VAL A 1 126 ? 13.131 1.375 3.204 1.00 54.97 126 VAL A CA 1
ATOM 960 C C . VAL A 1 126 ? 12.662 -0.075 3.174 1.00 54.97 126 VAL A C 1
ATOM 962 O O . VAL A 1 126 ? 12.362 -0.648 4.222 1.00 54.97 126 VAL A O 1
ATOM 965 N N . MET A 1 127 ? 12.595 -0.683 1.988 1.00 54.47 127 MET A N 1
ATOM 966 C CA . MET A 1 127 ? 12.422 -2.132 1.886 1.00 54.47 127 MET A CA 1
ATOM 967 C C . MET A 1 127 ? 13.750 -2.800 2.229 1.00 54.47 127 MET A C 1
ATOM 969 O O . MET A 1 127 ? 14.700 -2.749 1.451 1.00 54.47 127 MET A O 1
ATOM 973 N N . LEU A 1 128 ? 13.824 -3.401 3.413 1.00 56.62 128 LEU A N 1
ATOM 974 C CA . LEU A 1 128 ? 14.994 -4.152 3.850 1.00 56.62 128 LEU A CA 1
ATOM 975 C C . LEU A 1 128 ? 14.752 -5.642 3.629 1.00 56.62 128 LEU A C 1
ATOM 977 O O . LEU A 1 128 ? 13.703 -6.173 3.996 1.00 56.62 128 LEU A O 1
ATOM 981 N N . GLU A 1 129 ? 15.737 -6.318 3.039 1.00 52.16 129 GLU A N 1
ATOM 982 C CA . GLU A 1 129 ? 15.725 -7.769 2.883 1.00 52.16 129 GLU A CA 1
ATOM 983 C C . GLU A 1 129 ? 15.639 -8.421 4.270 1.00 52.16 129 GLU A C 1
ATOM 985 O O . GLU A 1 129 ? 16.58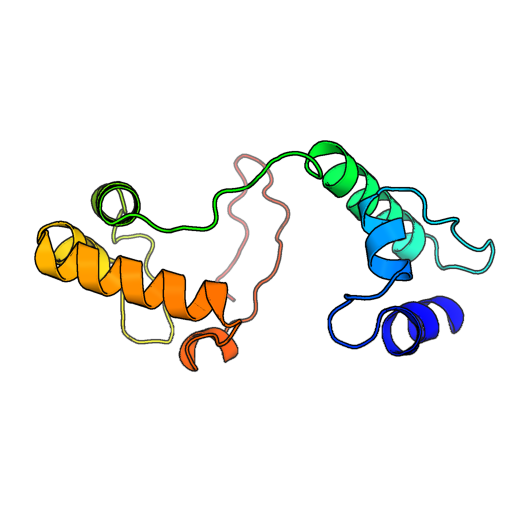0 -8.383 5.067 1.00 52.16 129 GLU A O 1
ATOM 990 N N . LYS A 1 130 ? 14.491 -9.028 4.580 1.00 55.56 130 LYS A N 1
ATOM 991 C CA . LYS A 1 130 ? 14.310 -9.750 5.836 1.00 55.56 130 LYS A CA 1
ATOM 992 C C . LYS A 1 130 ? 14.947 -11.133 5.715 1.00 55.56 130 LYS A C 1
ATOM 994 O O . LYS A 1 130 ? 14.286 -12.094 5.331 1.00 55.56 130 LYS A O 1
ATOM 999 N N . LYS A 1 131 ? 16.226 -11.258 6.076 1.00 64.38 131 LYS A N 1
ATOM 1000 C CA . LYS A 1 131 ? 16.847 -12.575 6.290 1.00 64.38 131 LYS A CA 1
ATOM 1001 C C . LYS A 1 131 ? 16.246 -13.220 7.539 1.00 64.38 131 LYS A C 1
ATOM 1003 O O . LYS A 1 131 ? 16.209 -12.608 8.609 1.00 64.38 131 LYS A O 1
ATOM 1008 N N . LEU A 1 132 ? 15.749 -14.451 7.406 1.00 47.28 132 LEU A N 1
ATOM 1009 C CA . LEU A 1 132 ? 15.147 -15.190 8.516 1.00 47.28 132 LEU A CA 1
ATOM 1010 C C . LEU A 1 132 ? 16.164 -15.300 9.669 1.00 47.28 132 LEU A C 1
ATOM 1012 O O . LEU A 1 132 ? 17.280 -15.769 9.466 1.00 47.28 132 LEU A O 1
ATOM 1016 N N . GLY A 1 133 ? 15.800 -14.837 10.866 1.00 57.72 133 GLY A N 1
ATOM 1017 C CA . GLY A 1 133 ? 16.663 -14.912 12.054 1.00 57.72 133 GLY A CA 1
ATOM 1018 C C . GLY A 1 133 ? 17.744 -13.829 12.181 1.00 57.72 133 GLY A C 1
ATOM 1019 O O . GLY A 1 133 ? 18.476 -13.843 13.166 1.00 57.72 133 GLY A O 1
ATOM 1020 N N . VAL A 1 134 ? 17.837 -12.868 11.254 1.00 57.06 134 VAL A N 1
ATOM 1021 C CA . VAL A 1 134 ? 18.828 -11.782 11.326 1.00 57.06 134 VAL A CA 1
ATOM 1022 C C . VAL A 1 134 ? 18.135 -10.455 11.633 1.00 57.06 134 VAL A C 1
ATOM 1024 O O . VAL A 1 134 ? 17.472 -9.869 10.783 1.00 57.06 134 VAL A O 1
ATOM 1027 N N . ALA A 1 135 ? 18.318 -9.961 12.858 1.00 51.31 135 ALA A N 1
ATOM 1028 C CA . ALA A 1 135 ? 17.909 -8.623 13.285 1.00 51.31 135 ALA A CA 1
ATOM 1029 C C . ALA A 1 135 ? 19.130 -7.688 13.334 1.00 51.31 135 ALA A C 1
ATOM 1031 O O . ALA A 1 135 ? 19.487 -7.165 14.385 1.00 51.31 135 ALA A O 1
ATOM 1032 N N . LEU A 1 136 ? 19.819 -7.516 12.204 1.00 51.09 136 LEU A N 1
ATOM 1033 C CA . LEU A 1 136 ? 20.931 -6.568 12.088 1.00 51.09 136 LEU A CA 1
ATOM 1034 C C . LEU A 1 136 ? 20.416 -5.250 11.515 1.00 51.09 136 LEU A C 1
ATOM 1036 O O . LEU A 1 136 ? 20.633 -4.937 10.351 1.00 51.09 136 LEU A O 1
ATOM 1040 N N . ILE A 1 137 ? 19.713 -4.483 12.342 1.00 55.28 137 ILE A N 1
ATOM 1041 C CA . ILE A 1 137 ? 19.539 -3.052 12.097 1.00 55.28 137 ILE A CA 1
ATOM 1042 C C . ILE A 1 137 ? 19.866 -2.358 13.419 1.00 55.28 137 ILE A C 1
ATOM 1044 O O . ILE A 1 137 ? 19.022 -2.358 14.322 1.00 55.28 137 ILE A O 1
ATOM 1048 N N . PRO A 1 138 ? 21.078 -1.796 13.599 1.00 48.69 138 PRO A N 1
ATOM 1049 C CA . PRO A 1 138 ? 21.213 -0.736 14.582 1.00 48.69 138 PRO A CA 1
ATOM 1050 C C . PRO A 1 138 ? 20.269 0.369 14.103 1.00 48.69 138 PRO A C 1
ATOM 1052 O O . PRO A 1 138 ? 20.334 0.748 12.937 1.00 48.69 138 PRO A O 1
ATOM 1055 N N . LYS A 1 139 ? 19.313 0.755 14.957 1.00 46.66 139 LYS A N 1
ATOM 1056 C CA . LYS A 1 139 ? 18.308 1.802 14.705 1.00 46.66 139 LYS A CA 1
ATOM 1057 C C . LYS A 1 139 ? 18.818 2.859 13.712 1.00 46.66 139 LYS A C 1
ATOM 1059 O O . LYS A 1 139 ? 19.881 3.427 13.951 1.00 46.66 139 LYS A O 1
ATOM 1064 N N . LEU A 1 140 ? 18.048 3.077 12.641 1.00 48.94 140 LEU A N 1
ATOM 1065 C CA . LEU A 1 140 ? 18.206 4.220 11.737 1.00 48.94 140 LEU A CA 1
ATOM 1066 C C . LEU A 1 140 ? 18.093 5.540 12.508 1.00 48.94 140 LEU A C 1
ATOM 1068 O O . LEU A 1 140 ? 17.260 5.590 13.447 1.00 48.94 140 LEU A O 1
#

Radius of gyration: 19.52 Å; chains: 1; bounding box: 41×30×48 Å

Secondary structure (DSSP, 8-state):
-HHHHHIIIIISTTT--SHHHHHHHHT-----TTS-HHHHHHHHHHHHHHHTTTT--------HHHHHHHHHS--GGG---TTS--HHHHHHHHT-HHHHHHHHHHHHHHHHHT---HHHHT---------TT-------